Protein AF-F4CYA1-F1 (afdb_monomer_lite)

Sequence (80 aa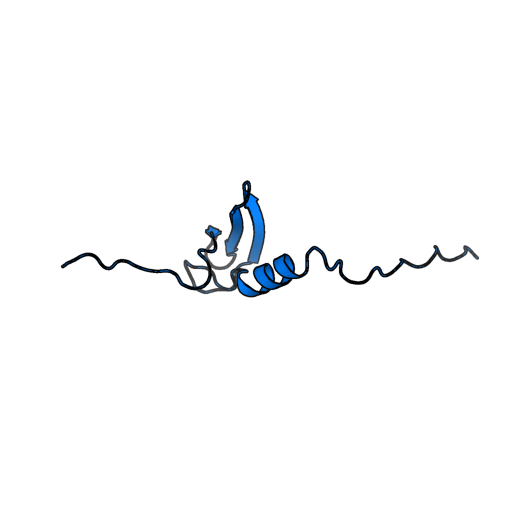):
MRPAPPGRVERGPDRRFAADAAAHRRDVPRHCPQCGAPPALATEFWEGSARRFYCWCSACGWTGEITPTGATAVGHEPEH

Radius of gyration: 19.28 Å; cha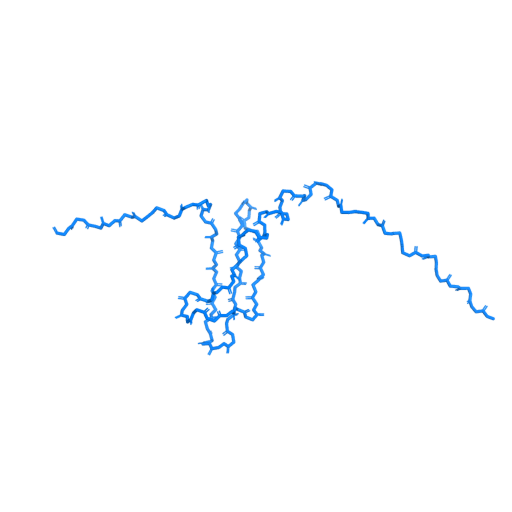ins: 1; bounding box: 46×22×69 Å

Foldseek 3Di:
DDDDDPDDPPDPDDPVCVVVVVVCVVQFDQADPVPGHGWPDWDWDDDPPFIKTFTARPVPGDTDIDGDPPDDDDDDDDDD

Structure (mmCIF, N/CA/C/O backbone):
data_AF-F4CYA1-F1
#
_entry.id   AF-F4CYA1-F1
#
loop_
_atom_site.group_PDB
_atom_site.id
_atom_site.type_symbol
_atom_site.label_atom_id
_atom_site.label_alt_id
_atom_site.label_comp_id
_atom_site.label_asym_id
_atom_site.label_entity_id
_atom_site.label_seq_id
_atom_site.pdbx_PDB_ins_code
_atom_site.Cartn_x
_atom_site.Cartn_y
_atom_site.Cartn_z
_atom_site.occupancy
_atom_site.B_iso_or_equiv
_atom_site.auth_seq_id
_atom_site.auth_comp_id
_atom_site.auth_asym_id
_atom_site.auth_atom_id
_atom_site.pdbx_PDB_model_num
ATOM 1 N N . MET A 1 1 ? -27.711 -4.892 -40.163 1.00 51.16 1 MET A N 1
ATOM 2 C CA . MET A 1 1 ? -26.747 -5.400 -39.160 1.00 51.16 1 MET A CA 1
ATOM 3 C C . MET A 1 1 ? -25.676 -4.337 -38.956 1.00 51.16 1 MET A C 1
ATOM 5 O O . MET A 1 1 ? -25.141 -3.865 -39.949 1.00 51.16 1 MET A O 1
ATOM 9 N N . ARG A 1 2 ? -25.419 -3.892 -37.719 1.00 53.62 2 ARG A N 1
ATOM 10 C CA . ARG A 1 2 ? -24.343 -2.925 -37.427 1.00 53.62 2 ARG A CA 1
ATOM 11 C C . ARG A 1 2 ? -23.007 -3.685 -37.393 1.00 53.62 2 ARG A C 1
ATOM 13 O O . ARG A 1 2 ? -22.969 -4.715 -36.720 1.00 53.62 2 ARG A O 1
ATOM 20 N N . PRO A 1 3 ? -21.947 -3.237 -38.086 1.00 59.66 3 PRO A N 1
ATOM 21 C CA . PRO A 1 3 ? -20.643 -3.883 -37.983 1.00 59.66 3 PRO A CA 1
ATOM 22 C C . PRO A 1 3 ? -20.105 -3.750 -36.552 1.00 59.66 3 PRO A C 1
ATOM 24 O O . PRO A 1 3 ? -20.335 -2.736 -35.884 1.00 59.66 3 PRO A O 1
ATOM 27 N N . ALA A 1 4 ? -19.426 -4.792 -36.071 1.00 62.59 4 ALA A N 1
ATOM 28 C CA . ALA A 1 4 ? -18.769 -4.776 -34.769 1.00 62.59 4 ALA A CA 1
ATOM 29 C C . ALA A 1 4 ? -17.666 -3.698 -34.749 1.00 62.59 4 ALA A C 1
ATOM 31 O O . ALA A 1 4 ? -16.998 -3.505 -35.769 1.00 62.59 4 ALA A O 1
ATOM 32 N N . PRO A 1 5 ? -17.467 -2.982 -33.626 1.00 68.12 5 PRO A N 1
ATOM 33 C CA . PRO A 1 5 ? -16.354 -2.048 -33.508 1.00 68.12 5 PRO A CA 1
ATOM 34 C C . PRO A 1 5 ? -15.025 -2.803 -33.679 1.00 68.12 5 PRO A C 1
ATOM 36 O O . PRO A 1 5 ? -14.941 -3.968 -33.277 1.00 68.12 5 PRO A O 1
ATOM 39 N N . PRO A 1 6 ? -13.994 -2.175 -34.277 1.00 69.62 6 PRO A N 1
ATOM 40 C CA . PRO A 1 6 ? -12.693 -2.810 -34.432 1.00 69.62 6 PRO A CA 1
ATOM 41 C C . PRO A 1 6 ? -12.192 -3.288 -33.067 1.00 69.62 6 PRO A C 1
ATOM 43 O O . PRO A 1 6 ? -12.292 -2.573 -32.067 1.00 69.62 6 PRO A O 1
ATOM 46 N N . GLY A 1 7 ? -11.717 -4.535 -33.041 1.00 68.94 7 GLY A N 1
ATOM 47 C CA . GLY A 1 7 ? -11.304 -5.227 -31.827 1.00 68.94 7 GLY A CA 1
ATOM 48 C C . GLY A 1 7 ? -10.309 -4.402 -31.016 1.00 68.94 7 GLY A C 1
ATOM 49 O O . GLY A 1 7 ? -9.421 -3.750 -31.566 1.00 68.94 7 GLY A O 1
ATOM 50 N N . ARG A 1 8 ? -10.469 -4.429 -29.689 1.00 72.88 8 ARG A N 1
ATOM 51 C CA . ARG A 1 8 ? -9.508 -3.842 -28.755 1.00 72.88 8 ARG A CA 1
ATOM 52 C C . ARG A 1 8 ? -8.129 -4.407 -29.084 1.00 72.88 8 ARG A C 1
ATOM 54 O O . ARG A 1 8 ? -7.932 -5.615 -29.015 1.00 72.88 8 ARG A O 1
ATOM 61 N N . VAL A 1 9 ? -7.183 -3.540 -29.438 1.00 70.12 9 VAL A N 1
ATOM 62 C CA . VAL A 1 9 ? -5.786 -3.949 -29.585 1.00 70.12 9 VAL A CA 1
ATOM 63 C C . VAL A 1 9 ? -5.306 -4.349 -28.195 1.00 70.12 9 VAL A C 1
ATOM 65 O O . VAL A 1 9 ? -5.115 -3.493 -27.329 1.00 70.12 9 VAL A O 1
ATOM 68 N N . GLU A 1 10 ? -5.161 -5.648 -27.954 1.00 68.56 10 GLU A N 1
ATOM 69 C CA . GLU A 1 10 ? -4.512 -6.138 -26.746 1.00 68.56 10 GLU A CA 1
ATOM 70 C C . GLU A 1 10 ? -3.031 -5.784 -26.831 1.00 68.56 10 GLU A C 1
ATOM 72 O O . GLU A 1 10 ? -2.214 -6.481 -27.433 1.00 68.56 10 GLU A O 1
ATOM 77 N N . ARG A 1 11 ? -2.676 -4.632 -26.263 1.00 70.56 11 ARG A N 1
ATOM 78 C CA . ARG A 1 11 ? -1.280 -4.287 -26.043 1.00 70.56 11 ARG A CA 1
ATOM 79 C C . ARG A 1 11 ? -0.804 -5.147 -24.881 1.00 70.56 11 ARG A C 1
ATOM 81 O O . ARG A 1 11 ? -1.350 -5.050 -23.783 1.00 70.56 11 ARG A O 1
ATOM 88 N N . GLY A 1 12 ? 0.189 -5.998 -25.134 1.00 77.69 12 GLY A N 1
ATOM 89 C CA . GLY A 1 12 ? 0.872 -6.729 -24.071 1.00 77.69 12 GLY A CA 1
ATOM 90 C C . GLY A 1 12 ? 1.392 -5.779 -22.978 1.00 77.69 12 GLY A C 1
ATOM 91 O O . GLY A 1 12 ? 1.479 -4.566 -23.204 1.00 77.69 12 GLY A O 1
ATOM 92 N N . PRO A 1 13 ? 1.738 -6.306 -21.792 1.00 79.19 13 PRO A N 1
ATOM 93 C CA . PRO A 1 13 ? 2.167 -5.488 -20.662 1.00 79.19 13 PRO A CA 1
ATOM 94 C C . PRO A 1 13 ? 3.342 -4.580 -21.044 1.00 79.19 13 PRO A C 1
ATOM 96 O O . PRO A 1 13 ? 4.325 -5.025 -21.643 1.00 79.19 13 PRO A O 1
ATOM 99 N N . ASP A 1 14 ? 3.238 -3.296 -20.697 1.00 85.62 14 ASP A N 1
ATOM 100 C CA . ASP A 1 14 ? 4.302 -2.328 -20.944 1.00 85.62 14 ASP A CA 1
ATOM 101 C C . ASP A 1 14 ? 5.502 -2.645 -20.046 1.00 85.62 14 ASP A C 1
ATOM 103 O O . ASP A 1 14 ? 5.445 -2.543 -18.819 1.00 85.62 14 ASP A O 1
ATOM 107 N N . ARG A 1 15 ? 6.608 -3.039 -20.681 1.00 90.38 15 ARG A N 1
ATOM 108 C CA . ARG A 1 15 ? 7.834 -3.466 -19.999 1.00 90.38 15 ARG A CA 1
ATOM 109 C C . ARG A 1 15 ? 8.463 -2.370 -19.141 1.00 90.38 15 ARG A C 1
ATOM 111 O O . ARG A 1 15 ? 9.202 -2.711 -18.221 1.00 90.38 15 ARG A O 1
ATOM 118 N N . ARG A 1 16 ? 8.160 -1.092 -19.394 1.00 90.50 16 ARG A N 1
ATOM 119 C CA . ARG A 1 16 ? 8.682 0.033 -18.600 1.00 90.50 16 ARG A CA 1
ATOM 120 C C . ARG A 1 16 ? 8.255 -0.034 -17.133 1.00 90.50 16 ARG A C 1
ATOM 122 O O . ARG A 1 16 ? 9.020 0.390 -16.283 1.00 90.50 16 ARG A O 1
ATOM 129 N N . PHE A 1 17 ? 7.097 -0.630 -16.843 1.00 89.25 17 PHE A N 1
ATOM 130 C CA . PHE A 1 17 ? 6.541 -0.730 -15.487 1.00 89.25 17 PHE A CA 1
ATOM 131 C C . PHE A 1 17 ? 6.733 -2.113 -14.851 1.00 89.25 17 PHE A C 1
ATOM 133 O O . PHE A 1 17 ? 6.152 -2.413 -13.809 1.00 89.25 17 PHE A O 1
ATOM 140 N N . ALA A 1 18 ? 7.518 -3.001 -15.470 1.00 92.06 18 ALA A N 1
ATOM 141 C CA . ALA A 1 18 ? 7.681 -4.368 -14.976 1.00 92.06 18 ALA A CA 1
ATOM 142 C C . ALA A 1 18 ? 8.307 -4.412 -13.569 1.00 92.06 18 ALA A C 1
ATOM 144 O O . ALA A 1 18 ? 7.895 -5.226 -12.739 1.00 92.06 18 ALA A O 1
ATOM 145 N N . ALA A 1 19 ? 9.269 -3.524 -13.295 1.00 91.06 19 ALA A N 1
ATOM 146 C CA . ALA A 1 19 ? 9.898 -3.397 -11.983 1.00 91.06 19 ALA A CA 1
ATOM 147 C C . ALA A 1 19 ? 8.903 -2.892 -10.926 1.00 91.06 19 ALA A C 1
ATOM 149 O O . ALA A 1 19 ? 8.784 -3.506 -9.865 1.00 91.06 19 ALA A O 1
ATOM 150 N N . ASP A 1 20 ? 8.127 -1.855 -11.250 1.00 91.31 20 ASP A N 1
ATOM 151 C CA . ASP A 1 20 ? 7.103 -1.303 -10.356 1.00 91.31 20 ASP A CA 1
ATOM 152 C C . ASP A 1 20 ? 6.025 -2.342 -10.037 1.00 91.31 20 ASP A C 1
ATOM 154 O O . ASP A 1 20 ? 5.683 -2.556 -8.877 1.00 91.31 20 ASP A O 1
ATOM 158 N N . ALA A 1 21 ? 5.558 -3.090 -11.040 1.00 92.31 21 ALA A N 1
ATOM 159 C CA . ALA A 1 21 ? 4.584 -4.163 -10.849 1.00 92.31 21 ALA A CA 1
ATOM 160 C C . ALA A 1 21 ? 5.130 -5.323 -9.994 1.00 92.31 21 ALA A C 1
ATOM 162 O O . ALA A 1 21 ? 4.385 -5.969 -9.250 1.00 92.31 21 ALA A O 1
ATOM 163 N N . ALA A 1 22 ? 6.426 -5.637 -10.093 1.00 92.44 22 ALA A N 1
ATOM 164 C CA . ALA A 1 22 ? 7.062 -6.619 -9.217 1.00 92.44 22 ALA A CA 1
ATOM 165 C C . ALA A 1 22 ? 7.160 -6.099 -7.775 1.00 92.44 22 ALA A C 1
ATOM 167 O O . ALA A 1 22 ? 6.843 -6.834 -6.837 1.00 92.44 22 ALA A O 1
ATOM 168 N N . ALA A 1 23 ? 7.537 -4.833 -7.604 1.00 91.62 23 ALA A N 1
ATOM 169 C CA . ALA A 1 23 ? 7.651 -4.207 -6.299 1.00 91.62 23 ALA A CA 1
ATOM 170 C C . ALA A 1 23 ? 6.282 -4.051 -5.614 1.00 91.62 23 ALA A C 1
ATOM 172 O O . ALA A 1 23 ? 6.146 -4.399 -4.446 1.00 91.62 23 ALA A O 1
ATOM 173 N N . HIS A 1 24 ? 5.237 -3.650 -6.343 1.00 93.06 24 HIS A N 1
ATOM 174 C CA . HIS A 1 24 ? 3.861 -3.605 -5.842 1.00 93.06 24 HIS A CA 1
ATOM 175 C C . HIS 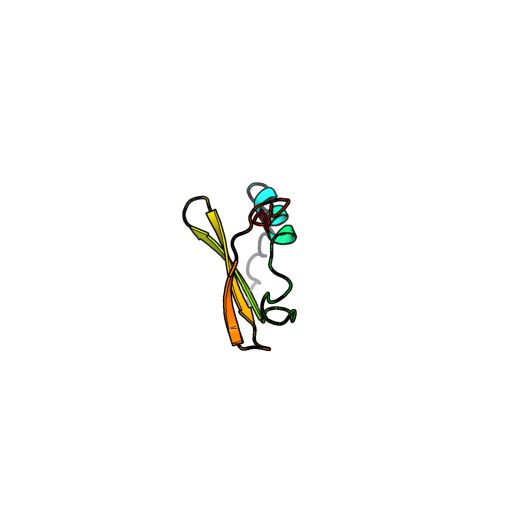A 1 24 ? 3.410 -4.967 -5.306 1.00 93.06 24 HIS A C 1
ATOM 177 O O . HIS A 1 24 ? 2.953 -5.076 -4.172 1.00 93.06 24 HIS A O 1
ATOM 183 N N . ARG A 1 25 ? 3.589 -6.037 -6.093 1.00 92.94 25 ARG A N 1
ATOM 184 C CA . ARG A 1 25 ? 3.175 -7.394 -5.689 1.00 92.94 25 ARG A CA 1
ATOM 185 C C . ARG A 1 25 ? 3.873 -7.887 -4.421 1.00 92.94 25 ARG A C 1
ATOM 187 O O . ARG A 1 25 ? 3.268 -8.658 -3.670 1.00 92.94 25 ARG A O 1
ATOM 194 N N . ARG A 1 26 ? 5.129 -7.477 -4.216 1.00 91.94 26 ARG A N 1
ATOM 195 C CA . ARG A 1 26 ? 5.913 -7.785 -3.016 1.00 91.94 26 ARG A CA 1
ATOM 196 C C . ARG A 1 26 ? 5.426 -6.987 -1.805 1.00 91.94 26 ARG A C 1
ATOM 198 O O . ARG A 1 26 ? 5.258 -7.576 -0.745 1.00 91.94 26 ARG A O 1
ATOM 205 N N . ASP A 1 27 ? 5.205 -5.686 -1.980 1.00 92.75 27 ASP A N 1
ATOM 206 C CA . ASP A 1 27 ? 5.066 -4.739 -0.866 1.00 92.75 27 ASP A CA 1
ATOM 207 C C . ASP A 1 27 ? 3.609 -4.464 -0.458 1.00 92.75 27 ASP A C 1
ATOM 209 O O . ASP A 1 27 ? 3.381 -3.907 0.614 1.00 92.75 27 ASP A O 1
ATOM 213 N N . VAL A 1 28 ? 2.622 -4.825 -1.291 1.00 94.62 28 VAL A N 1
ATOM 214 C CA . VAL A 1 28 ? 1.207 -4.528 -1.020 1.00 94.62 28 VAL A CA 1
ATOM 215 C C . VAL A 1 28 ? 0.769 -5.095 0.342 1.00 94.62 28 VAL A C 1
ATOM 217 O O . VAL A 1 28 ? 0.899 -6.304 0.567 1.00 94.62 28 VAL A O 1
ATOM 220 N N . PRO A 1 29 ? 0.235 -4.262 1.261 1.00 95.25 29 PRO A N 1
ATOM 221 C CA . PRO A 1 29 ? -0.210 -4.721 2.571 1.00 95.25 29 PRO A CA 1
ATOM 222 C C . PRO A 1 29 ? -1.304 -5.784 2.466 1.00 95.25 29 PRO A C 1
ATOM 224 O O . PRO A 1 29 ? -2.377 -5.549 1.911 1.00 95.25 29 PRO A O 1
ATOM 227 N N . ARG A 1 30 ? -1.033 -6.969 3.022 1.00 96.25 30 ARG A N 1
ATOM 228 C CA . ARG A 1 30 ? -1.979 -8.102 3.042 1.00 96.25 30 ARG A CA 1
ATOM 229 C C . ARG A 1 30 ? -2.733 -8.234 4.361 1.00 96.25 30 ARG A C 1
ATOM 231 O O . ARG A 1 30 ? -3.746 -8.922 4.406 1.00 96.25 30 ARG A O 1
ATOM 238 N N . HIS A 1 31 ? -2.253 -7.565 5.408 1.00 97.19 31 HIS A N 1
ATOM 239 C CA . HIS A 1 31 ? -2.775 -7.658 6.768 1.00 97.19 31 HIS A CA 1
ATOM 240 C C . HIS A 1 31 ? -2.824 -6.275 7.419 1.00 97.19 31 HIS A C 1
ATOM 242 O O . HIS A 1 31 ? -1.911 -5.467 7.253 1.00 97.19 31 HIS A O 1
ATOM 248 N N . CYS A 1 32 ? -3.892 -6.007 8.168 1.00 97.44 32 CYS A N 1
ATOM 249 C CA . CYS A 1 32 ? -4.037 -4.809 8.981 1.00 97.44 32 CYS A CA 1
ATOM 250 C C . CYS A 1 32 ? -3.044 -4.848 10.157 1.00 97.44 32 CYS A C 1
ATOM 252 O O . CYS A 1 32 ? -3.039 -5.838 10.890 1.00 97.44 32 CYS A O 1
ATOM 254 N N . PRO A 1 33 ? -2.265 -3.780 10.408 1.00 95.69 33 PRO A N 1
ATOM 255 C CA . PRO A 1 33 ? -1.306 -3.759 11.515 1.00 95.69 33 PRO A CA 1
ATOM 256 C C . PRO A 1 33 ? -1.980 -3.757 12.896 1.00 95.69 33 PRO A C 1
ATOM 258 O O . PRO A 1 33 ? -1.364 -4.155 13.874 1.00 95.69 33 PRO A O 1
ATOM 261 N N . GLN A 1 34 ? -3.246 -3.333 12.977 1.00 97.62 34 GLN A N 1
ATOM 262 C CA . GLN A 1 34 ? -4.003 -3.269 14.229 1.00 97.62 34 GLN A CA 1
ATOM 263 C C . GLN A 1 34 ? -4.619 -4.623 14.619 1.00 97.62 34 GLN A C 1
ATOM 265 O O . GLN A 1 34 ? -4.639 -4.973 15.792 1.00 97.62 34 GLN A O 1
ATOM 270 N N . CYS A 1 35 ? -5.183 -5.368 13.659 1.00 98.12 35 CYS A N 1
ATOM 271 C CA . CYS A 1 35 ? -5.987 -6.566 13.956 1.00 98.12 35 CYS A CA 1
ATOM 272 C C . CYS A 1 35 ? -5.627 -7.819 13.141 1.00 98.12 35 CYS A C 1
ATOM 274 O O . CYS A 1 35 ? -6.251 -8.860 13.324 1.00 98.12 35 CYS A O 1
ATOM 276 N N . GLY A 1 36 ? -4.674 -7.741 12.209 1.00 97.50 36 GLY A N 1
ATOM 277 C CA . GLY A 1 36 ? -4.231 -8.869 11.378 1.00 97.50 36 GLY A CA 1
ATOM 278 C C . GLY A 1 36 ? -5.173 -9.274 10.232 1.00 97.50 36 GLY A C 1
ATOM 279 O O . GLY A 1 36 ? -4.745 -9.978 9.313 1.00 97.50 36 GLY A O 1
ATOM 280 N N . ALA A 1 37 ? -6.429 -8.813 10.225 1.00 98.31 37 ALA A N 1
ATOM 281 C CA . ALA A 1 37 ? -7.378 -9.097 9.146 1.00 98.31 37 ALA A CA 1
ATOM 282 C C . ALA A 1 37 ? -6.930 -8.480 7.802 1.00 98.31 37 ALA A C 1
ATOM 284 O O . ALA A 1 37 ? -6.253 -7.447 7.806 1.00 98.31 37 ALA A O 1
ATOM 285 N N . PRO A 1 38 ? -7.318 -9.052 6.645 1.00 98.00 38 PRO A N 1
ATOM 286 C CA . PRO A 1 38 ? -7.043 -8.439 5.349 1.00 98.00 38 PRO A CA 1
ATOM 287 C C . PRO A 1 38 ? -7.656 -7.032 5.246 1.00 98.00 38 PRO A C 1
ATOM 289 O O . PRO A 1 38 ? -8.803 -6.837 5.663 1.00 98.00 38 PRO A O 1
ATOM 292 N N . PRO A 1 39 ? -6.931 -6.036 4.708 1.00 97.56 39 PRO A N 1
ATOM 293 C CA . PRO A 1 39 ? -7.504 -4.718 4.479 1.00 97.56 39 PRO A CA 1
ATOM 294 C C . PRO A 1 39 ? -8.576 -4.785 3.382 1.00 97.56 39 PRO A C 1
ATOM 296 O O . PRO A 1 39 ? -8.450 -5.532 2.413 1.00 97.56 39 PRO A O 1
ATOM 299 N N . ALA A 1 40 ? -9.622 -3.971 3.522 1.00 98.06 40 ALA A N 1
ATOM 300 C CA . ALA A 1 40 ? -10.651 -3.815 2.493 1.00 98.06 40 ALA A CA 1
ATOM 301 C C . ALA A 1 40 ? -10.168 -2.918 1.342 1.00 98.06 40 ALA A C 1
ATOM 303 O O . ALA A 1 40 ? -10.632 -3.044 0.211 1.00 98.06 40 ALA A O 1
ATOM 304 N N . LEU A 1 41 ? -9.218 -2.027 1.635 1.00 97.69 41 LEU A N 1
ATOM 305 C CA . LEU A 1 41 ? -8.556 -1.164 0.668 1.00 97.69 41 LEU A CA 1
ATOM 306 C C . LEU A 1 41 ? -7.056 -1.133 0.966 1.00 97.69 41 LEU A C 1
ATOM 308 O O . LEU A 1 41 ? -6.662 -0.871 2.102 1.00 97.69 41 LEU A O 1
ATOM 312 N N . ALA A 1 42 ? -6.239 -1.333 -0.064 1.00 97.12 42 ALA A N 1
ATOM 313 C CA . ALA A 1 42 ? -4.807 -1.056 -0.052 1.00 97.12 42 ALA A CA 1
ATOM 314 C C . ALA A 1 42 ? -4.436 -0.431 -1.402 1.00 97.12 42 ALA A C 1
ATOM 316 O O . ALA A 1 42 ? -4.279 -1.134 -2.400 1.00 97.12 42 ALA A O 1
ATOM 317 N N . THR A 1 43 ? -4.369 0.900 -1.447 1.00 97.25 43 THR A N 1
ATOM 318 C CA . THR A 1 43 ? -4.078 1.646 -2.680 1.00 97.25 43 THR A CA 1
ATOM 319 C C . THR A 1 43 ? -2.675 2.212 -2.618 1.00 97.25 43 THR A C 1
ATOM 321 O O . THR A 1 43 ? -2.332 2.937 -1.688 1.00 97.25 43 THR A O 1
ATOM 324 N N . GLU A 1 44 ? -1.873 1.884 -3.621 1.00 97.00 44 GLU A N 1
ATOM 325 C CA . GLU A 1 44 ? -0.545 2.457 -3.788 1.00 97.00 44 GLU A CA 1
ATOM 326 C C . GLU A 1 44 ? -0.623 3.879 -4.354 1.00 97.00 44 GLU A C 1
ATOM 328 O O . GLU A 1 44 ? -1.398 4.150 -5.273 1.00 97.00 44 GLU A O 1
ATOM 333 N N . PHE A 1 45 ? 0.224 4.766 -3.840 1.00 95.31 45 PHE A N 1
ATOM 334 C CA . PHE A 1 45 ? 0.433 6.108 -4.370 1.00 95.31 45 PHE A CA 1
ATOM 335 C C . PHE A 1 45 ? 1.895 6.544 -4.210 1.00 95.31 45 PHE A C 1
ATOM 337 O O . PHE A 1 45 ? 2.692 5.893 -3.528 1.00 95.31 45 PHE A O 1
ATOM 344 N N . TRP A 1 46 ? 2.243 7.653 -4.863 1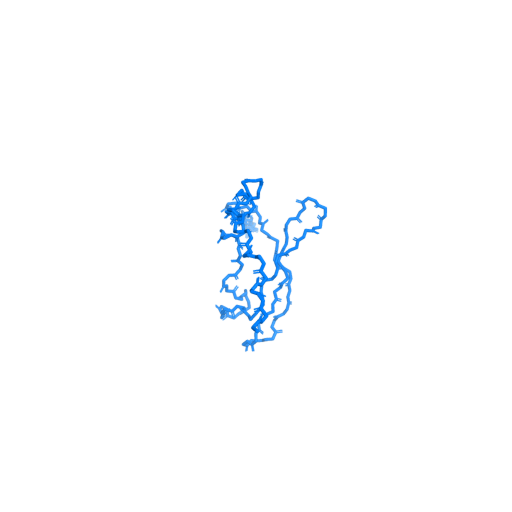.00 93.69 46 TRP A N 1
ATOM 345 C CA . TRP A 1 46 ? 3.585 8.226 -4.844 1.00 93.69 46 TRP A CA 1
ATOM 346 C C . TRP A 1 46 ? 3.565 9.646 -4.287 1.00 93.69 46 TRP A C 1
ATOM 348 O O . TRP A 1 46 ? 2.769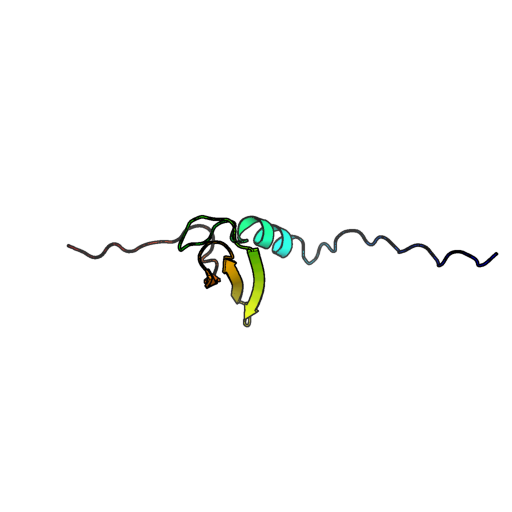 10.478 -4.722 1.00 93.69 46 TRP A O 1
ATOM 358 N N . GLU A 1 47 ? 4.479 9.925 -3.362 1.00 93.81 47 GLU A N 1
ATOM 359 C CA . GLU A 1 47 ? 4.784 11.265 -2.859 1.00 93.81 47 GLU A CA 1
ATOM 360 C C . GLU A 1 47 ? 6.228 11.599 -3.258 1.00 93.81 47 GLU A C 1
ATOM 362 O O . GLU A 1 47 ? 7.193 11.126 -2.654 1.00 93.81 47 GLU A O 1
ATOM 367 N N . GLY A 1 48 ? 6.390 12.345 -4.354 1.00 93.44 48 GLY A N 1
ATOM 368 C CA . GLY A 1 48 ? 7.697 12.516 -4.992 1.00 93.44 48 GLY A CA 1
ATOM 369 C C . GLY A 1 48 ? 8.247 11.175 -5.490 1.00 93.44 48 GLY A C 1
ATOM 370 O O . GLY A 1 48 ? 7.619 10.510 -6.310 1.00 93.44 48 GLY A O 1
ATOM 371 N N . SER A 1 49 ? 9.418 10.774 -4.993 1.00 88.31 49 SER A N 1
ATOM 372 C CA . SER A 1 49 ? 10.028 9.463 -5.269 1.00 88.31 49 SER A CA 1
ATOM 373 C C . SER A 1 49 ? 9.683 8.390 -4.228 1.00 88.31 49 SER A C 1
ATOM 375 O O . SER A 1 49 ? 10.132 7.251 -4.362 1.00 88.31 49 SER A O 1
ATOM 377 N N . ALA A 1 50 ? 8.907 8.720 -3.190 1.00 89.50 50 ALA A N 1
ATOM 378 C CA . ALA A 1 50 ? 8.524 7.775 -2.149 1.00 89.50 50 ALA A CA 1
ATOM 379 C C . ALA A 1 50 ? 7.232 7.035 -2.522 1.00 89.50 50 ALA A C 1
ATOM 381 O O . ALA A 1 50 ? 6.221 7.659 -2.847 1.00 89.50 50 ALA A O 1
ATOM 382 N N . ARG A 1 51 ? 7.251 5.701 -2.418 1.00 92.00 51 ARG A N 1
ATOM 383 C CA . ARG A 1 51 ? 6.058 4.846 -2.538 1.00 92.00 51 ARG A CA 1
ATOM 384 C C . ARG A 1 51 ? 5.380 4.710 -1.186 1.00 92.00 51 ARG A C 1
ATOM 386 O O . ARG A 1 51 ? 6.059 4.459 -0.190 1.00 92.00 51 ARG A O 1
ATOM 393 N N . ARG A 1 52 ? 4.055 4.812 -1.156 1.00 95.69 52 ARG A N 1
ATOM 394 C CA . ARG A 1 52 ? 3.238 4.599 0.045 1.00 95.69 52 ARG A CA 1
ATOM 395 C C . ARG A 1 52 ? 1.949 3.859 -0.291 1.00 95.69 52 ARG A C 1
ATOM 397 O O . ARG A 1 52 ? 1.525 3.815 -1.445 1.00 95.69 52 ARG A O 1
ATOM 404 N N . PHE A 1 53 ? 1.319 3.293 0.732 1.00 97.25 53 PHE A N 1
ATOM 405 C CA . PHE A 1 53 ? 0.006 2.665 0.634 1.00 97.25 53 PHE A CA 1
ATOM 406 C C . PHE A 1 53 ? -0.977 3.342 1.576 1.00 97.25 53 PHE A C 1
ATOM 408 O O . PHE A 1 53 ? -0.756 3.340 2.783 1.00 97.25 53 PHE A O 1
ATOM 415 N N . TYR A 1 54 ? -2.088 3.849 1.047 1.00 97.81 54 TYR A N 1
ATOM 416 C CA . TYR A 1 54 ? -3.236 4.226 1.867 1.00 97.81 54 TYR A CA 1
ATOM 417 C C . TYR A 1 54 ? -4.117 2.996 2.080 1.00 97.81 54 TYR A C 1
ATOM 419 O O . TYR A 1 54 ? -4.510 2.322 1.119 1.00 97.81 54 TYR A O 1
ATOM 427 N N . CYS A 1 55 ? -4.405 2.694 3.342 1.00 98.31 55 CYS A N 1
ATOM 428 C CA . CYS A 1 55 ? -5.065 1.462 3.740 1.00 98.31 55 CYS A CA 1
ATOM 429 C C . CYS A 1 55 ? -6.294 1.724 4.612 1.00 98.31 55 CYS A C 1
ATOM 431 O O . CYS A 1 55 ? -6.292 2.612 5.466 1.00 98.31 55 CYS A O 1
ATOM 433 N N . TRP A 1 56 ? -7.315 0.882 4.445 1.00 98.44 56 TRP A N 1
ATOM 434 C CA . TRP A 1 56 ? -8.485 0.832 5.322 1.00 98.44 56 TRP A CA 1
ATOM 435 C C . TRP A 1 56 ? -8.876 -0.613 5.641 1.00 98.44 56 TRP A C 1
ATOM 437 O O . TRP A 1 56 ? -8.906 -1.480 4.761 1.00 98.44 56 TRP A O 1
ATOM 447 N N . CYS A 1 57 ? -9.196 -0.868 6.908 1.00 98.69 57 CYS A N 1
ATOM 448 C CA . CYS A 1 57 ? -9.653 -2.158 7.404 1.00 98.69 57 CYS A CA 1
ATOM 449 C C . CYS A 1 57 ? -11.132 -2.100 7.799 1.00 98.69 57 CYS A C 1
ATOM 451 O O . CYS A 1 57 ? -11.502 -1.433 8.764 1.00 98.69 57 CYS A O 1
ATOM 453 N N . SER A 1 58 ? -11.975 -2.869 7.108 1.00 98.44 58 SER A N 1
ATOM 454 C CA . SER A 1 58 ? -13.400 -2.983 7.437 1.00 98.44 58 SER A CA 1
ATOM 455 C C . SER A 1 58 ? -13.676 -3.783 8.717 1.00 98.44 58 SER A C 1
ATOM 457 O O . SER A 1 58 ? -14.765 -3.665 9.267 1.00 98.44 58 SER A O 1
ATOM 459 N N . ALA A 1 59 ? -12.716 -4.581 9.202 1.00 98.50 59 ALA A N 1
ATOM 460 C CA . ALA A 1 59 ? -12.891 -5.409 10.397 1.00 98.50 59 ALA A CA 1
ATOM 461 C C . ALA A 1 59 ? -12.743 -4.621 11.710 1.00 98.50 59 ALA A C 1
ATOM 463 O O . ALA A 1 59 ? -13.505 -4.851 12.643 1.00 98.50 59 ALA A O 1
ATOM 464 N N . CYS A 1 60 ? -11.777 -3.699 11.794 1.00 98.31 60 CYS A N 1
ATOM 465 C CA . CYS A 1 60 ? -11.522 -2.910 13.009 1.00 98.31 60 CYS A CA 1
ATOM 466 C C . CYS A 1 60 ? -11.646 -1.390 12.817 1.00 98.31 60 CYS A C 1
ATOM 468 O O . CYS A 1 60 ? -11.452 -0.640 13.769 1.00 98.31 60 CYS A O 1
ATOM 470 N N . GLY A 1 61 ? -11.928 -0.921 11.599 1.00 98.19 61 GLY A N 1
ATOM 471 C CA . GLY A 1 61 ? -12.065 0.502 11.281 1.00 98.19 61 GLY A CA 1
ATOM 472 C C . GLY A 1 61 ? -10.744 1.262 11.134 1.00 98.19 61 GLY A C 1
ATOM 473 O O . GLY A 1 61 ? -10.775 2.457 10.858 1.00 98.19 61 GLY A O 1
ATOM 474 N N . TRP A 1 62 ? -9.589 0.605 11.287 1.00 98.31 62 TRP A N 1
ATOM 475 C CA . TRP A 1 62 ? -8.290 1.264 11.146 1.00 98.31 62 TRP A CA 1
ATOM 476 C C . TRP A 1 62 ? -8.104 1.848 9.738 1.00 98.31 62 TRP A C 1
ATOM 478 O O . TRP A 1 62 ? -8.334 1.168 8.733 1.00 98.31 62 TRP A O 1
ATOM 488 N N . THR A 1 63 ? -7.640 3.094 9.687 1.00 98.19 63 THR A N 1
ATOM 489 C CA . THR A 1 63 ? -7.201 3.802 8.479 1.00 98.19 63 THR A CA 1
ATOM 490 C C . THR A 1 63 ? -5.790 4.318 8.692 1.00 98.19 63 THR A C 1
ATOM 492 O O . THR A 1 63 ? -5.508 4.886 9.749 1.00 98.19 63 THR A O 1
ATOM 495 N N . GLY A 1 64 ? -4.924 4.197 7.692 1.00 97.19 64 GLY A N 1
ATOM 496 C CA . GLY A 1 64 ? -3.584 4.760 7.797 1.00 97.19 64 GLY A CA 1
ATOM 497 C C . GLY A 1 64 ? -2.740 4.583 6.549 1.00 97.19 64 GLY A C 1
ATOM 498 O O . GLY A 1 64 ? -3.142 3.937 5.580 1.00 97.19 64 GLY A O 1
ATOM 499 N N . GLU A 1 65 ? -1.550 5.169 6.602 1.00 96.75 65 GLU A N 1
ATOM 500 C CA . GLU A 1 65 ? -0.528 5.026 5.575 1.00 96.75 65 GLU A CA 1
ATOM 501 C C . GLU A 1 65 ? 0.520 3.997 5.995 1.00 96.75 65 GLU A C 1
ATOM 503 O O . GLU A 1 65 ? 0.918 3.928 7.159 1.00 96.75 65 GLU A O 1
ATOM 508 N N . ILE A 1 66 ? 0.983 3.203 5.033 1.00 93.56 66 ILE A N 1
ATOM 509 C CA . ILE A 1 66 ? 2.103 2.279 5.198 1.00 93.56 66 ILE A CA 1
ATOM 510 C C . ILE A 1 66 ? 3.194 2.677 4.209 1.00 93.56 66 ILE A C 1
ATOM 512 O O . ILE A 1 66 ? 2.983 2.670 2.994 1.00 93.56 66 ILE A O 1
ATOM 516 N N . THR A 1 67 ? 4.371 2.997 4.742 1.00 91.56 67 THR A N 1
ATOM 517 C CA . THR A 1 67 ? 5.582 3.267 3.964 1.00 91.56 67 THR A CA 1
ATOM 518 C C . THR A 1 67 ? 6.437 2.000 3.918 1.00 91.56 67 THR A C 1
ATOM 520 O O . THR A 1 67 ? 6.913 1.560 4.966 1.00 91.56 67 THR A O 1
ATOM 523 N N . PRO A 1 68 ? 6.663 1.395 2.740 1.00 86.81 68 PRO A N 1
ATOM 524 C CA . PRO A 1 68 ? 7.600 0.289 2.603 1.00 86.81 68 PRO A CA 1
ATOM 525 C C . PRO A 1 68 ? 9.024 0.768 2.908 1.00 86.81 68 PRO A C 1
ATOM 527 O O . PRO A 1 68 ? 9.513 1.704 2.280 1.00 86.81 68 PRO A O 1
ATOM 530 N N . THR A 1 69 ? 9.710 0.119 3.847 1.00 78.12 69 THR A N 1
ATOM 531 C CA . THR A 1 69 ? 11.102 0.449 4.212 1.00 78.12 69 THR A CA 1
ATOM 532 C C . THR A 1 69 ? 12.144 -0.291 3.365 1.00 78.12 69 THR A C 1
ATOM 534 O O . THR A 1 69 ? 13.337 -0.031 3.493 1.00 78.12 69 THR A O 1
ATOM 537 N N . GLY A 1 70 ? 11.716 -1.198 2.479 1.00 71.56 70 GLY A N 1
ATOM 538 C CA . GLY A 1 70 ? 12.593 -2.067 1.691 1.00 71.56 70 GLY A CA 1
ATOM 539 C C . GLY A 1 70 ? 12.560 -3.522 2.170 1.00 71.56 70 GLY A C 1
ATOM 540 O O . GLY A 1 70 ? 11.500 -4.023 2.531 1.00 71.56 70 GLY A O 1
ATOM 541 N N . ALA A 1 71 ? 13.702 -4.221 2.110 1.00 63.88 71 ALA A N 1
ATOM 542 C CA . ALA A 1 71 ? 13.781 -5.668 2.358 1.00 63.88 71 ALA A CA 1
ATOM 543 C C . ALA A 1 71 ? 13.596 -6.064 3.834 1.00 63.88 71 ALA A C 1
ATOM 545 O O . ALA A 1 71 ? 13.027 -7.119 4.107 1.00 63.88 71 ALA A O 1
ATOM 546 N N . THR A 1 72 ? 14.054 -5.230 4.773 1.00 61.53 72 THR A N 1
ATOM 547 C CA . THR A 1 72 ? 14.055 -5.566 6.201 1.00 61.53 72 THR A CA 1
ATOM 548 C C . THR A 1 72 ? 13.882 -4.303 7.036 1.00 61.53 72 THR A C 1
ATOM 550 O O . THR A 1 72 ? 14.628 -3.340 6.865 1.00 61.53 72 THR A O 1
ATOM 553 N N . ALA A 1 73 ? 12.921 -4.306 7.960 1.00 65.06 73 ALA A N 1
ATOM 554 C CA . ALA A 1 73 ? 12.864 -3.299 9.012 1.00 65.06 73 ALA A CA 1
ATOM 555 C C . ALA A 1 73 ? 13.979 -3.582 10.030 1.00 65.06 73 ALA A C 1
ATOM 557 O O . ALA A 1 73 ? 14.048 -4.681 10.578 1.00 65.06 73 ALA A O 1
ATOM 558 N N . VAL A 1 74 ? 14.852 -2.605 10.273 1.00 67.62 74 VAL A N 1
ATOM 559 C CA . VAL A 1 74 ? 15.843 -2.666 11.355 1.00 67.62 74 VAL A CA 1
ATOM 560 C C . VAL A 1 74 ? 15.242 -1.953 12.561 1.00 67.62 74 VAL A C 1
ATOM 562 O O . VAL A 1 74 ? 14.998 -0.750 12.508 1.00 67.62 74 VAL A O 1
ATOM 565 N N . GLY A 1 75 ? 14.952 -2.705 13.620 1.00 70.06 75 GLY A N 1
ATOM 566 C CA . GLY A 1 75 ? 14.569 -2.147 14.915 1.00 70.06 75 GLY A CA 1
ATOM 567 C C . GLY A 1 75 ? 15.808 -1.910 15.773 1.00 70.06 75 GLY A C 1
ATOM 568 O O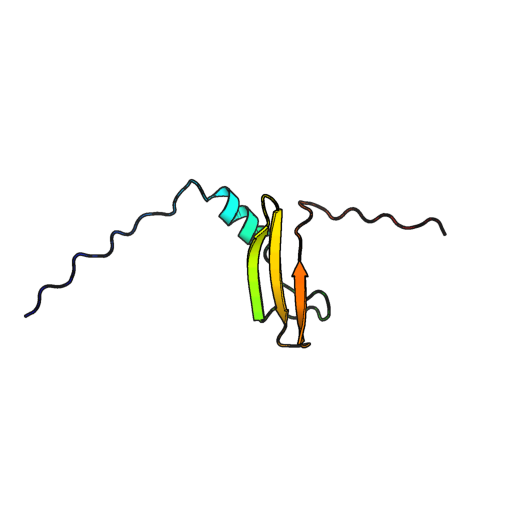 . GLY A 1 75 ? 16.696 -2.759 15.811 1.00 70.06 75 GLY A O 1
ATOM 569 N N . HIS A 1 76 ? 15.860 -0.773 16.462 1.00 71.25 76 HIS A N 1
ATOM 570 C CA . HIS A 1 76 ? 16.801 -0.553 17.556 1.00 71.25 76 HIS A CA 1
ATOM 571 C C . HIS A 1 76 ? 16.066 -0.842 18.866 1.00 71.25 76 HIS A C 1
ATOM 573 O O . HIS A 1 76 ? 15.063 -0.190 19.157 1.00 71.25 76 HIS A O 1
ATOM 579 N N . GLU A 1 77 ? 16.525 -1.833 19.626 1.00 73.31 77 GLU A N 1
ATOM 580 C CA . GLU A 1 77 ? 16.057 -2.047 20.996 1.00 73.31 77 GLU A CA 1
ATOM 581 C C . GLU A 1 77 ? 16.818 -1.076 21.916 1.00 73.31 77 GLU A C 1
ATOM 583 O O . GLU A 1 77 ? 18.045 -1.000 21.803 1.00 73.31 77 GLU A O 1
ATOM 588 N N . PRO A 1 78 ? 16.133 -0.276 22.754 1.00 73.44 78 PRO A N 1
ATOM 589 C CA . PRO A 1 78 ? 16.810 0.607 23.695 1.00 73.44 78 PRO A CA 1
ATOM 590 C C . PRO A 1 78 ? 17.587 -0.204 24.737 1.00 73.44 78 PRO A C 1
ATOM 592 O O . PRO A 1 78 ? 17.176 -1.296 25.126 1.00 73.44 78 PRO A O 1
ATOM 595 N N . GLU A 1 79 ? 18.708 0.343 25.200 1.00 66.00 79 GLU A N 1
ATOM 596 C CA . GLU A 1 79 ? 19.433 -0.219 26.338 1.00 66.00 79 GLU A CA 1
ATOM 597 C C . GLU A 1 79 ? 18.579 -0.143 27.617 1.00 66.00 79 GLU A C 1
ATOM 599 O O . GLU A 1 79 ? 18.033 0.912 27.946 1.00 66.00 79 GLU A O 1
ATOM 604 N N . HIS A 1 80 ? 18.423 -1.297 28.277 1.00 66.38 80 HIS A N 1
ATOM 605 C CA . HIS A 1 80 ? 17.663 -1.475 29.518 1.00 66.38 80 HIS A CA 1
ATOM 606 C C . HIS A 1 80 ? 18.399 -0.917 30.740 1.00 66.38 80 HIS A C 1
ATOM 608 O O . HIS A 1 80 ? 19.621 -1.172 30.856 1.00 66.38 80 HIS A O 1
#

pLDDT: mean 86.46, std 13.27, range [51.16, 98.69]

Organism: Pseudonocardia dioxanivorans (strain ATCC 55486 / DSM 44775 / JCM 13855 / CB1190) (NCBI:txid675635)

Secondary structure (DSSP, 8-state):
-PPPPPPP--PPP-GGGHHHHHHHHHHS--S-TTT-SPPSEEEEEEETTEEEEEEE-TTT--EEEE----S---PPPPP-

InterPro domains:
  IPR024064 FdhE-like superfamily [SSF144020] (20-63)